Protein AF-A0A846BSW0-F1 (afdb_monomer_lite)

pLDDT: mean 74.68, std 8.54, range [49.66, 85.69]

Structure (mmCIF, N/CA/C/O backbone):
data_AF-A0A846BSW0-F1
#
_entry.id   AF-A0A846BSW0-F1
#
loop_
_atom_site.group_PDB
_atom_site.id
_atom_site.type_symbol
_atom_site.label_atom_id
_atom_site.label_alt_id
_atom_site.label_comp_id
_atom_site.label_asym_id
_atom_site.label_entity_id
_atom_site.label_seq_id
_atom_site.pdbx_PDB_ins_code
_atom_site.Cartn_x
_atom_site.Cartn_y
_atom_site.Cartn_z
_atom_site.occupancy
_atom_site.B_iso_or_equiv
_atom_site.auth_seq_id
_atom_site.auth_comp_id
_atom_site.auth_asym_id
_atom_site.auth_atom_id
_atom_site.pdbx_PDB_model_num
ATOM 1 N N . ARG A 1 1 ? -16.294 6.559 20.184 1.00 50.53 1 ARG A N 1
ATOM 2 C CA . ARG A 1 1 ? -17.131 6.047 19.072 1.00 50.53 1 ARG A CA 1
ATOM 3 C C . ARG A 1 1 ? -16.249 5.956 17.833 1.00 50.53 1 ARG A C 1
ATOM 5 O O . ARG A 1 1 ? -15.918 7.000 17.283 1.00 50.53 1 ARG A O 1
ATOM 12 N N . GLY A 1 2 ? -15.788 4.761 17.455 1.00 58.66 2 GLY A N 1
ATOM 13 C CA . GLY A 1 2 ? -15.038 4.580 16.209 1.00 58.66 2 GLY A CA 1
ATOM 14 C C . GLY A 1 2 ? -15.957 4.870 15.024 1.00 58.66 2 GLY A C 1
ATOM 15 O O . GLY A 1 2 ? -16.992 4.228 14.886 1.00 58.66 2 GLY A O 1
ATOM 16 N N . ASN A 1 3 ? -15.654 5.895 14.225 1.00 73.44 3 ASN A N 1
ATOM 17 C CA . ASN A 1 3 ? -16.522 6.313 13.127 1.00 73.44 3 ASN A CA 1
ATOM 18 C C . ASN A 1 3 ? -16.102 5.568 11.843 1.00 73.44 3 ASN A C 1
ATOM 20 O O . ASN A 1 3 ? -15.028 5.858 11.307 1.00 73.44 3 ASN A O 1
ATOM 24 N N . PRO A 1 4 ? -16.905 4.624 11.316 1.00 67.75 4 PRO A N 1
ATOM 25 C CA . PRO A 1 4 ? -16.520 3.789 10.172 1.00 67.75 4 PRO A CA 1
ATOM 26 C C . PRO A 1 4 ? -16.230 4.605 8.901 1.00 67.75 4 PRO A C 1
ATOM 28 O O . PRO A 1 4 ? -15.460 4.171 8.043 1.00 67.75 4 PRO A O 1
ATOM 31 N N . LYS A 1 5 ? -16.784 5.822 8.796 1.00 70.00 5 LYS A N 1
ATOM 32 C CA . LYS A 1 5 ? -16.469 6.766 7.713 1.00 70.00 5 LYS A CA 1
ATOM 33 C C . LYS A 1 5 ? -15.022 7.267 7.772 1.00 70.00 5 LYS A C 1
ATOM 35 O O . LYS A 1 5 ? -14.373 7.353 6.733 1.00 70.00 5 LYS A O 1
ATOM 40 N N . ALA A 1 6 ? -14.502 7.544 8.969 1.00 73.69 6 ALA A N 1
ATOM 41 C CA . ALA A 1 6 ? -13.117 7.978 9.149 1.00 73.69 6 ALA A CA 1
ATOM 42 C C . ALA A 1 6 ? -12.137 6.850 8.795 1.00 73.69 6 ALA A C 1
ATOM 44 O O . ALA A 1 6 ? -11.134 7.092 8.132 1.00 73.69 6 ALA A O 1
ATOM 45 N N . MET A 1 7 ? -12.474 5.605 9.146 1.00 70.44 7 MET A N 1
ATOM 46 C CA . MET A 1 7 ? -11.642 4.440 8.839 1.00 70.44 7 MET A CA 1
ATOM 47 C C . MET A 1 7 ? -11.442 4.254 7.330 1.00 70.44 7 MET A C 1
ATOM 49 O O . MET A 1 7 ? -10.307 4.171 6.863 1.00 70.44 7 MET A O 1
ATOM 53 N N . LYS A 1 8 ? -12.527 4.290 6.542 1.00 71.75 8 LYS A N 1
ATOM 54 C CA . LYS A 1 8 ? -12.436 4.199 5.073 1.00 71.75 8 LYS A CA 1
ATOM 55 C C . LYS A 1 8 ? -11.574 5.312 4.469 1.00 71.75 8 LYS A C 1
ATOM 57 O O . LYS A 1 8 ? -10.785 5.042 3.568 1.00 71.75 8 LYS A O 1
ATOM 62 N N . ALA A 1 9 ? -11.690 6.539 4.980 1.00 77.88 9 ALA A N 1
ATOM 63 C CA . ALA A 1 9 ? -10.892 7.669 4.507 1.00 77.88 9 ALA A CA 1
ATOM 64 C C . ALA A 1 9 ? -9.388 7.485 4.788 1.00 77.88 9 ALA A C 1
ATOM 66 O O . ALA A 1 9 ? -8.562 7.783 3.926 1.00 77.88 9 ALA A O 1
ATOM 67 N N . VAL A 1 10 ? -9.031 6.946 5.960 1.00 78.81 10 VAL A N 1
ATOM 68 C CA . VAL A 1 10 ? -7.635 6.654 6.332 1.00 78.81 10 VAL A CA 1
ATOM 69 C C . VAL A 1 10 ? -7.033 5.597 5.411 1.00 78.81 10 VAL A C 1
ATOM 71 O O . VAL A 1 10 ? -5.933 5.787 4.901 1.00 78.81 10 VAL A O 1
ATOM 74 N N . ILE A 1 11 ? -7.775 4.525 5.142 1.00 75.88 11 ILE A N 1
ATOM 75 C CA . ILE A 1 11 ? -7.336 3.433 4.268 1.00 75.88 11 ILE A CA 1
ATOM 76 C C . ILE A 1 11 ? -7.127 3.924 2.835 1.00 75.88 11 ILE A C 1
ATOM 78 O O . ILE A 1 11 ? -6.060 3.717 2.266 1.00 75.88 11 ILE A O 1
ATOM 82 N N . PHE A 1 12 ? -8.098 4.651 2.275 1.00 77.38 12 PHE A N 1
ATOM 83 C CA . PHE A 1 12 ? -7.997 5.172 0.911 1.00 77.38 12 PHE A CA 1
ATOM 84 C C . PHE A 1 12 ? -6.821 6.151 0.753 1.00 77.38 12 PHE A C 1
ATOM 86 O O . PHE A 1 12 ? -6.093 6.117 -0.242 1.00 77.38 12 PHE A O 1
ATOM 93 N N . ARG A 1 13 ? -6.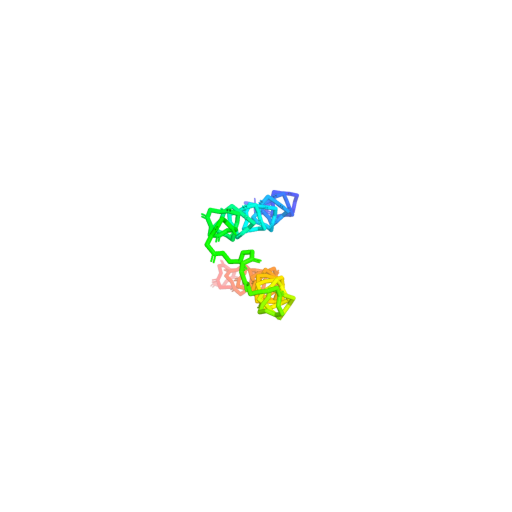587 6.995 1.769 1.00 78.75 13 ARG A N 1
ATOM 94 C CA . ARG A 1 13 ? -5.424 7.889 1.820 1.00 78.75 13 ARG A CA 1
ATOM 95 C C . ARG A 1 13 ? -4.115 7.107 1.900 1.00 78.75 13 ARG A C 1
ATOM 97 O O . ARG A 1 13 ? -3.179 7.463 1.192 1.00 78.75 13 ARG A O 1
ATOM 104 N N . ALA A 1 14 ? -4.041 6.073 2.736 1.00 80.19 14 ALA A N 1
ATOM 105 C CA . ALA A 1 14 ? -2.836 5.272 2.923 1.00 80.19 14 ALA A CA 1
ATOM 106 C C . ALA A 1 14 ? -2.446 4.522 1.644 1.00 80.19 14 ALA A C 1
ATOM 108 O O . ALA A 1 14 ? -1.307 4.639 1.205 1.00 80.19 14 ALA A O 1
ATOM 109 N N . THR A 1 15 ? -3.389 3.842 0.986 1.00 79.81 15 THR A N 1
ATOM 110 C CA . THR A 1 15 ? -3.128 3.124 -0.273 1.00 79.81 15 THR A CA 1
ATOM 111 C C . THR A 1 15 ? -2.576 4.053 -1.345 1.00 79.81 15 THR A C 1
ATOM 113 O O . THR A 1 15 ? -1.541 3.766 -1.946 1.00 79.81 15 THR A O 1
ATOM 116 N N . ARG A 1 16 ? -3.229 5.204 -1.549 1.00 77.62 16 ARG A N 1
ATOM 117 C CA . ARG A 1 16 ? -2.747 6.230 -2.476 1.00 77.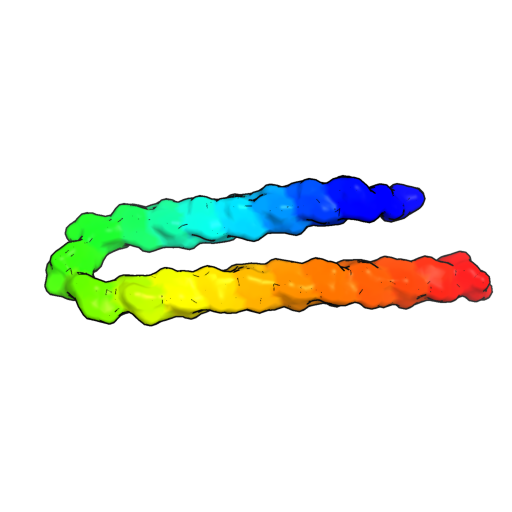62 16 ARG A CA 1
ATOM 118 C C . ARG A 1 16 ? -1.344 6.685 -2.107 1.00 77.62 16 ARG A C 1
ATOM 120 O O . ARG A 1 16 ? -0.497 6.788 -2.982 1.00 77.62 16 ARG A O 1
ATOM 127 N N . HIS A 1 17 ? -1.114 6.966 -0.829 1.00 82.69 17 HIS A N 1
ATOM 128 C CA . HIS A 1 17 ? 0.152 7.508 -0.371 1.00 82.69 17 HIS A CA 1
ATOM 129 C C . HIS A 1 17 ? 1.310 6.545 -0.628 1.00 82.69 17 HIS A C 1
ATOM 131 O O . HIS A 1 17 ? 2.321 6.976 -1.170 1.00 82.69 17 HIS A O 1
ATOM 137 N N . VAL A 1 18 ? 1.126 5.257 -0.319 1.00 79.50 18 VAL A N 1
ATOM 138 C CA . VAL A 1 18 ? 2.146 4.221 -0.524 1.00 79.50 18 VAL A CA 1
ATOM 139 C C . VAL A 1 18 ? 2.408 3.978 -2.013 1.00 79.50 18 VAL A C 1
ATOM 141 O O . VAL A 1 18 ? 3.561 3.865 -2.418 1.00 79.50 18 VAL A O 1
ATOM 144 N N . LEU A 1 19 ? 1.363 3.984 -2.850 1.00 81.12 19 LEU A N 1
ATOM 145 C CA . LEU A 1 19 ? 1.526 3.943 -4.307 1.00 81.12 19 LEU A CA 1
ATOM 146 C C . LEU A 1 19 ? 2.390 5.107 -4.802 1.00 81.12 19 LEU A C 1
ATOM 148 O O . LEU A 1 19 ? 3.314 4.898 -5.584 1.00 81.12 19 LEU A O 1
ATOM 152 N N . THR A 1 20 ? 2.122 6.328 -4.334 1.00 83.56 20 THR A N 1
ATOM 153 C CA . THR A 1 20 ? 2.873 7.516 -4.755 1.00 83.56 20 THR A CA 1
ATOM 154 C C . THR A 1 20 ? 4.333 7.463 -4.310 1.00 83.56 20 THR A C 1
ATOM 156 O O . THR A 1 20 ? 5.204 7.775 -5.115 1.00 83.56 20 THR A O 1
ATOM 159 N N . THR A 1 21 ? 4.639 7.039 -3.081 1.00 83.69 21 THR A N 1
ATOM 160 C CA . THR A 1 21 ? 6.033 6.919 -2.619 1.00 83.69 21 THR A CA 1
ATOM 161 C C . THR A 1 21 ? 6.787 5.829 -3.356 1.00 83.69 21 THR A C 1
ATOM 163 O O . THR A 1 21 ? 7.915 6.075 -3.768 1.00 83.69 21 THR A O 1
ATOM 166 N N . SER A 1 22 ? 6.173 4.672 -3.606 1.00 80.50 22 SER A N 1
ATOM 167 C CA . SER A 1 22 ? 6.811 3.630 -4.410 1.00 80.50 22 SER A CA 1
ATOM 168 C C . SER A 1 22 ? 7.082 4.095 -5.833 1.00 80.50 22 SER A C 1
ATOM 170 O O . SER A 1 22 ? 8.198 3.926 -6.313 1.00 80.50 22 SER A O 1
ATOM 172 N N . ILE A 1 23 ? 6.101 4.738 -6.477 1.00 79.94 23 ILE A N 1
ATOM 173 C CA . ILE A 1 23 ? 6.282 5.337 -7.803 1.00 79.94 23 ILE A CA 1
ATOM 174 C C . ILE A 1 23 ? 7.414 6.355 -7.764 1.00 79.94 23 ILE A C 1
ATOM 176 O O . ILE A 1 23 ? 8.211 6.366 -8.685 1.00 79.94 23 ILE A O 1
ATOM 180 N N . THR A 1 24 ? 7.535 7.169 -6.715 1.00 79.56 24 THR A N 1
ATOM 181 C CA . THR A 1 24 ? 8.596 8.177 -6.625 1.00 79.56 24 THR A CA 1
ATOM 182 C C . THR A 1 24 ? 9.978 7.572 -6.379 1.00 79.56 24 THR A C 1
ATOM 184 O O . THR A 1 24 ? 10.951 8.068 -6.937 1.00 79.56 24 THR A O 1
ATOM 187 N N . THR A 1 25 ? 10.093 6.505 -5.580 1.00 77.19 25 THR A N 1
ATOM 188 C CA . THR A 1 25 ? 11.363 5.791 -5.371 1.00 77.19 25 THR A CA 1
ATOM 189 C C . THR A 1 25 ? 11.822 5.196 -6.686 1.00 77.19 25 THR A C 1
ATOM 191 O O . THR A 1 25 ? 12.924 5.452 -7.152 1.00 77.19 25 THR A O 1
ATOM 194 N N . VAL A 1 26 ? 10.919 4.461 -7.318 1.00 74.88 26 VAL A N 1
ATOM 195 C CA . VAL A 1 26 ? 11.118 3.845 -8.616 1.00 74.88 26 VAL A CA 1
ATOM 196 C C . VAL A 1 26 ? 11.455 4.938 -9.648 1.00 74.88 26 VAL A C 1
ATOM 198 O O . VAL A 1 26 ? 12.491 4.848 -10.297 1.00 74.88 26 VAL A O 1
ATOM 201 N N . ALA A 1 27 ? 10.708 6.048 -9.683 1.00 76.56 27 ALA A N 1
ATOM 202 C CA . ALA A 1 27 ? 10.959 7.221 -10.525 1.00 76.56 27 ALA A CA 1
ATOM 203 C C . ALA A 1 27 ? 12.343 7.851 -10.324 1.00 76.56 27 ALA A C 1
ATOM 205 O O . ALA A 1 27 ? 12.988 8.227 -11.298 1.00 76.56 27 ALA A O 1
ATOM 206 N N . GLY A 1 28 ? 12.829 7.927 -9.084 1.00 76.31 28 GLY A N 1
ATOM 207 C CA . GLY A 1 28 ? 14.168 8.427 -8.766 1.00 76.31 28 GLY A CA 1
ATOM 208 C C . GLY A 1 28 ? 15.292 7.528 -9.286 1.00 76.31 28 GLY A C 1
ATOM 209 O O . GLY A 1 28 ? 16.368 8.023 -9.609 1.00 76.31 28 GLY A O 1
ATOM 210 N N . PHE A 1 29 ? 15.031 6.226 -9.435 1.00 69.50 29 PHE A N 1
ATOM 211 C CA . PHE A 1 29 ? 15.971 5.271 -10.0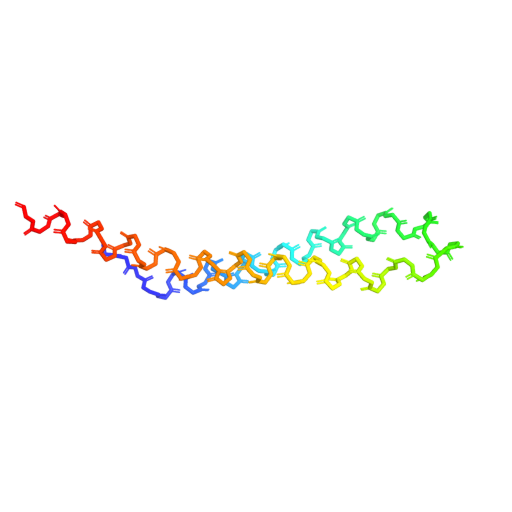23 1.00 69.50 29 PHE A CA 1
ATOM 212 C C . PHE A 1 29 ? 15.733 5.010 -11.527 1.00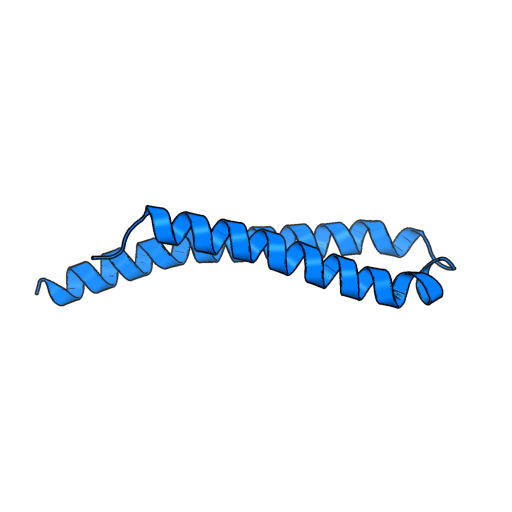 69.50 29 PHE A C 1
ATOM 214 O O . PHE A 1 29 ? 16.604 4.410 -12.157 1.00 69.50 29 PHE A O 1
ATOM 221 N N . ILE A 1 30 ? 14.634 5.499 -12.136 1.00 74.12 30 ILE A N 1
ATOM 222 C CA . ILE A 1 30 ? 14.385 5.479 -13.601 1.00 74.12 30 ILE A CA 1
ATOM 223 C C . ILE A 1 30 ? 15.633 5.843 -14.412 1.00 74.12 30 ILE A C 1
ATOM 225 O O . ILE A 1 30 ? 15.981 5.066 -15.304 1.00 74.12 30 ILE A O 1
ATOM 229 N N . PRO A 1 31 ? 16.335 6.964 -14.140 1.00 62.12 31 PRO A N 1
ATOM 230 C CA . PRO A 1 31 ? 17.464 7.365 -14.978 1.00 62.12 31 PRO A CA 1
ATOM 231 C C . PRO A 1 31 ? 18.623 6.353 -14.994 1.00 62.12 31 PRO A C 1
ATOM 233 O O . PRO A 1 31 ? 19.338 6.284 -15.986 1.00 62.12 31 PRO A O 1
ATOM 236 N N . LEU A 1 32 ? 18.786 5.521 -13.957 1.00 64.31 32 LEU A N 1
ATOM 237 C CA . LEU A 1 32 ? 19.799 4.452 -13.905 1.00 64.31 32 LEU A CA 1
ATOM 238 C C . LEU A 1 32 ? 19.305 3.118 -14.481 1.00 64.31 32 LEU A C 1
ATOM 240 O O . LEU A 1 32 ? 20.094 2.232 -14.799 1.00 64.31 32 LEU A O 1
ATOM 244 N N . LEU A 1 33 ? 17.991 2.962 -14.595 1.00 60.81 33 LEU A N 1
ATOM 245 C CA . LEU A 1 33 ? 17.330 1.694 -14.853 1.00 60.81 33 LEU A CA 1
ATOM 246 C C . LEU A 1 33 ? 16.770 1.557 -16.280 1.00 60.81 33 LEU A C 1
ATOM 248 O O . LEU A 1 33 ? 16.483 0.440 -16.704 1.00 60.81 33 LEU A O 1
ATOM 252 N N . LEU A 1 34 ? 16.682 2.645 -17.055 1.00 60.62 34 LEU A N 1
ATOM 253 C CA . LEU A 1 34 ? 16.336 2.618 -18.488 1.00 60.62 34 LEU A CA 1
ATOM 254 C C . LEU A 1 34 ? 17.330 1.816 -19.349 1.00 60.62 34 LEU A C 1
ATOM 256 O O . LEU A 1 34 ? 16.988 1.410 -20.455 1.00 60.62 34 LEU A O 1
ATOM 260 N N . LEU A 1 35 ? 18.524 1.515 -18.830 1.00 62.88 35 LEU A N 1
ATOM 261 C CA . LEU A 1 35 ? 19.455 0.573 -19.456 1.00 62.88 35 LEU A CA 1
ATOM 262 C C . LEU A 1 35 ? 19.041 -0.910 -19.285 1.00 62.88 35 LEU A C 1
ATOM 264 O O . LEU A 1 35 ? 19.643 -1.776 -19.916 1.00 62.88 35 LEU A O 1
ATOM 268 N N . ARG A 1 36 ? 18.038 -1.239 -18.448 1.00 57.38 36 ARG A N 1
ATOM 269 C CA . ARG A 1 36 ? 17.579 -2.618 -18.175 1.00 57.38 36 ARG A CA 1
ATOM 270 C C . ARG A 1 36 ? 16.054 -2.688 -17.958 1.00 57.38 36 ARG A C 1
ATOM 272 O O . ARG A 1 36 ? 15.567 -2.731 -16.829 1.00 57.38 36 ARG A O 1
ATOM 279 N N . SER A 1 37 ? 15.300 -2.733 -19.054 1.00 61.66 37 SER A N 1
ATOM 280 C CA . SER A 1 37 ? 13.830 -2.638 -19.100 1.00 61.66 37 SER A CA 1
ATOM 281 C C . SER A 1 37 ? 13.059 -3.830 -18.512 1.00 61.66 37 SER A C 1
ATOM 283 O O . SER A 1 37 ? 11.955 -3.645 -18.003 1.00 61.66 37 SER A O 1
ATOM 285 N N . ASP A 1 38 ? 13.621 -5.041 -18.519 1.00 67.38 38 ASP A N 1
ATOM 286 C CA . ASP A 1 38 ? 12.878 -6.254 -18.122 1.00 67.38 38 ASP A CA 1
ATOM 287 C C . ASP A 1 38 ? 12.679 -6.411 -16.607 1.00 67.38 38 ASP A C 1
ATOM 289 O O . ASP A 1 38 ? 11.812 -7.157 -16.154 1.00 67.38 38 ASP A O 1
ATOM 293 N N . PHE A 1 39 ? 13.446 -5.685 -15.789 1.0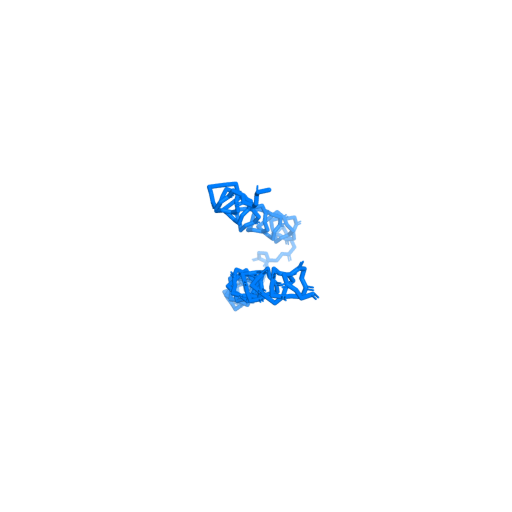0 68.06 39 PHE A N 1
ATOM 294 C CA . PHE A 1 39 ? 13.400 -5.835 -14.330 1.00 68.06 39 PHE A CA 1
ATOM 295 C C . PHE A 1 39 ? 12.203 -5.120 -13.670 1.00 68.06 39 PHE A C 1
ATOM 297 O O . PHE A 1 39 ? 11.887 -5.355 -12.507 1.00 68.06 39 PHE A O 1
ATOM 304 N N . TRP A 1 40 ? 11.51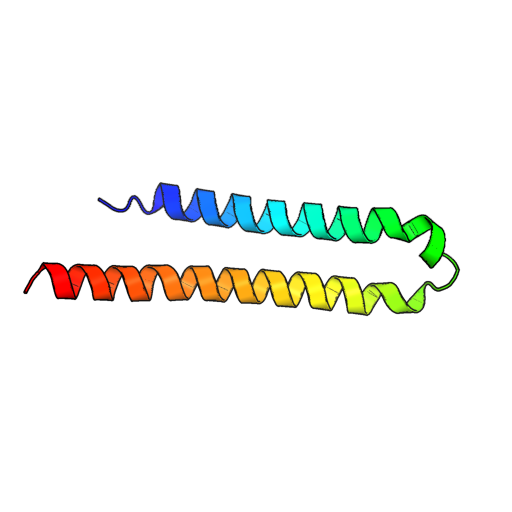6 -4.242 -14.401 1.00 67.25 40 TRP A N 1
ATOM 305 C CA . TRP A 1 40 ? 10.563 -3.281 -13.838 1.00 67.25 40 TRP A CA 1
ATOM 306 C C . TRP A 1 40 ? 9.146 -3.796 -13.649 1.00 67.25 40 TRP A C 1
ATOM 308 O O . TRP A 1 40 ? 8.494 -3.485 -12.651 1.00 67.25 40 TRP A O 1
ATOM 318 N N . SER A 1 41 ? 8.684 -4.607 -14.594 1.00 71.75 41 SER A N 1
ATOM 319 C CA . SER A 1 41 ? 7.362 -5.225 -14.550 1.00 71.75 41 SER A CA 1
ATOM 320 C C . SER A 1 41 ? 7.140 -6.072 -13.279 1.00 71.75 41 SER A C 1
ATOM 322 O O . SER A 1 41 ? 6.158 -5.826 -12.569 1.00 71.75 41 SER A O 1
ATOM 324 N N . PRO A 1 42 ? 8.059 -6.986 -12.886 1.00 77.25 42 PRO A N 1
ATOM 325 C CA . PRO A 1 42 ? 7.882 -7.757 -11.652 1.00 77.25 42 PRO A CA 1
ATOM 326 C C . PRO A 1 42 ? 7.977 -6.886 -10.391 1.00 77.25 42 PRO A C 1
ATOM 328 O O . PRO A 1 42 ? 7.292 -7.153 -9.406 1.00 77.25 42 PRO A O 1
ATOM 331 N N . LEU A 1 43 ? 8.767 -5.811 -10.417 1.00 75.62 43 LEU A N 1
ATOM 332 C CA . LEU A 1 43 ? 8.960 -4.915 -9.274 1.00 75.62 43 LEU A CA 1
ATOM 333 C C . LEU A 1 43 ? 7.684 -4.118 -8.964 1.00 75.62 43 LEU A C 1
ATOM 335 O O . LEU A 1 43 ? 7.259 -4.047 -7.810 1.00 75.62 43 LEU A O 1
ATOM 339 N N . ALA A 1 44 ? 7.024 -3.592 -9.999 1.00 76.75 44 ALA A N 1
ATOM 340 C CA . ALA A 1 44 ? 5.741 -2.908 -9.860 1.00 76.75 44 ALA A CA 1
ATOM 341 C C . ALA A 1 44 ? 4.661 -3.842 -9.289 1.00 76.75 44 ALA A C 1
ATOM 343 O O . ALA A 1 44 ? 3.941 -3.467 -8.364 1.00 76.75 44 ALA A O 1
ATOM 344 N N . ILE A 1 45 ? 4.589 -5.078 -9.789 1.00 80.19 45 ILE A N 1
ATOM 345 C CA . ILE A 1 45 ? 3.620 -6.081 -9.332 1.00 80.19 45 ILE A CA 1
ATOM 346 C C . ILE A 1 45 ? 3.881 -6.500 -7.881 1.00 80.19 45 ILE A C 1
ATOM 348 O O . ILE A 1 45 ? 2.934 -6.563 -7.099 1.00 80.19 45 ILE A O 1
ATOM 352 N N . CYS A 1 46 ? 5.138 -6.716 -7.480 1.00 84.44 46 CYS A N 1
ATOM 353 C CA . CYS A 1 46 ? 5.491 -7.029 -6.092 1.00 84.44 46 CYS A CA 1
ATOM 354 C C . CYS A 1 46 ? 5.088 -5.913 -5.126 1.00 84.44 46 CYS A C 1
ATOM 356 O O . CYS A 1 46 ? 4.558 -6.187 -4.052 1.00 84.44 46 CYS A O 1
ATOM 358 N N . VAL A 1 47 ? 5.302 -4.653 -5.505 1.00 81.56 47 VAL A N 1
ATOM 359 C CA . VAL A 1 47 ? 4.921 -3.503 -4.679 1.00 81.56 47 VAL A CA 1
ATOM 360 C C . VAL A 1 47 ? 3.406 -3.373 -4.596 1.00 81.56 47 VAL A C 1
ATOM 362 O O . VAL A 1 47 ? 2.866 -3.272 -3.499 1.00 81.56 47 VAL A O 1
ATOM 365 N N . VAL A 1 48 ? 2.699 -3.406 -5.727 1.00 81.75 48 VAL A N 1
ATOM 366 C CA . VAL A 1 48 ? 1.232 -3.300 -5.742 1.00 81.75 48 VAL A CA 1
ATOM 367 C C . VAL A 1 48 ? 0.600 -4.463 -4.977 1.00 81.75 48 VAL A C 1
ATOM 369 O O . VAL A 1 48 ? -0.305 -4.242 -4.177 1.00 81.75 48 VAL A O 1
ATOM 372 N N . GLY A 1 49 ? 1.108 -5.682 -5.160 1.00 84.44 49 GLY A N 1
ATOM 373 C CA . GLY A 1 49 ? 0.656 -6.872 -4.444 1.00 84.44 49 GLY A CA 1
ATOM 374 C C . GLY A 1 49 ? 0.975 -6.824 -2.950 1.00 84.44 49 GLY A C 1
ATOM 375 O O . GLY A 1 49 ? 0.099 -7.087 -2.132 1.00 84.44 49 GLY A O 1
ATOM 376 N N . GLY A 1 50 ? 2.192 -6.429 -2.572 1.00 83.12 50 GLY A N 1
ATOM 377 C CA . GLY A 1 50 ? 2.616 -6.331 -1.174 1.00 83.12 50 GLY A CA 1
ATOM 378 C C . GLY A 1 50 ? 1.887 -5.226 -0.414 1.00 83.12 50 GLY A C 1
ATOM 379 O O . GLY A 1 50 ? 1.401 -5.444 0.691 1.00 83.12 50 GLY A O 1
ATOM 380 N N . VAL A 1 51 ? 1.737 -4.052 -1.025 1.00 82.00 51 VAL A N 1
ATOM 381 C CA . VAL A 1 51 ? 1.026 -2.908 -0.441 1.00 82.00 51 VAL A CA 1
ATOM 382 C C . VAL A 1 51 ? -0.476 -3.151 -0.432 1.00 82.00 51 VAL A C 1
ATOM 384 O O . VAL A 1 51 ? -1.130 -2.893 0.577 1.00 82.00 51 VAL A O 1
ATOM 387 N N . GLY A 1 52 ? -1.032 -3.666 -1.529 1.00 82.56 52 GLY A N 1
ATOM 388 C CA . GLY A 1 52 ? -2.437 -4.048 -1.620 1.00 82.56 52 GLY A CA 1
ATOM 389 C C . GLY A 1 52 ? -2.784 -5.113 -0.584 1.00 82.56 52 GLY A C 1
ATOM 390 O O . GLY A 1 52 ? -3.735 -4.934 0.171 1.00 82.56 52 GLY A O 1
ATOM 391 N N . GLY A 1 53 ? -1.957 -6.155 -0.474 1.00 84.69 53 GLY A N 1
ATOM 392 C CA . GLY A 1 53 ? -2.080 -7.219 0.519 1.00 84.69 53 GLY A CA 1
ATOM 393 C C . GLY A 1 53 ? -1.947 -6.714 1.954 1.00 84.69 53 GLY A C 1
ATOM 394 O O . GLY A 1 53 ? -2.813 -7.000 2.774 1.00 84.69 53 GLY A O 1
ATOM 395 N N . ALA A 1 54 ? -0.935 -5.897 2.260 1.00 84.25 54 ALA A N 1
ATOM 396 C CA . ALA A 1 54 ? -0.763 -5.296 3.584 1.00 84.25 54 ALA A CA 1
ATOM 397 C C . ALA A 1 54 ? -1.922 -4.357 3.952 1.00 84.25 54 ALA A C 1
ATOM 399 O O . ALA A 1 54 ? -2.367 -4.343 5.097 1.00 84.25 54 ALA A O 1
ATOM 400 N N . THR A 1 55 ? -2.453 -3.610 2.979 1.00 81.69 55 THR A N 1
ATOM 401 C CA . THR A 1 55 ? -3.628 -2.751 3.175 1.00 81.69 55 THR A CA 1
ATOM 402 C C . THR A 1 55 ? -4.867 -3.592 3.453 1.00 81.69 55 THR A C 1
ATOM 404 O O . THR A 1 55 ? -5.587 -3.285 4.395 1.00 81.69 55 THR A O 1
ATOM 407 N N . LEU A 1 56 ? -5.117 -4.644 2.667 1.00 83.44 56 LEU A N 1
ATOM 408 C CA . LEU A 1 56 ? -6.229 -5.581 2.869 1.00 83.44 56 LEU A CA 1
ATOM 409 C C . LEU A 1 56 ? -6.140 -6.253 4.238 1.00 83.44 56 LEU A C 1
ATOM 411 O O . LEU A 1 56 ? -7.135 -6.324 4.957 1.00 83.44 56 LEU A O 1
ATOM 415 N N . LEU A 1 57 ? -4.936 -6.676 4.621 1.00 85.69 57 LEU A N 1
ATOM 416 C CA . LEU A 1 57 ? -4.676 -7.276 5.918 1.00 85.69 57 LEU A CA 1
ATOM 417 C C . LEU A 1 57 ? -4.925 -6.270 7.044 1.00 85.69 57 LEU A C 1
ATOM 419 O O . LEU A 1 57 ? -5.637 -6.597 7.981 1.00 85.69 57 LEU A O 1
ATOM 423 N N . ALA A 1 58 ? -4.443 -5.029 6.935 1.00 83.94 58 ALA A N 1
ATOM 424 C CA . ALA A 1 58 ? -4.717 -3.974 7.912 1.00 83.94 58 ALA A CA 1
ATOM 425 C C . ALA A 1 58 ? -6.218 -3.642 7.998 1.00 83.94 58 ALA A C 1
ATOM 427 O O . ALA A 1 58 ? -6.771 -3.539 9.090 1.00 83.94 58 ALA A O 1
ATOM 428 N N . LEU A 1 59 ? -6.899 -3.540 6.855 1.00 78.56 59 LEU A N 1
ATOM 429 C CA . LEU A 1 59 ? -8.348 -3.347 6.740 1.00 78.56 59 LEU A CA 1
ATOM 430 C C . LEU A 1 59 ? -9.149 -4.434 7.452 1.00 78.56 59 LEU A C 1
ATOM 432 O O . LEU A 1 59 ? -10.210 -4.131 7.982 1.00 78.56 59 LEU A O 1
ATOM 436 N N . TYR A 1 60 ? -8.672 -5.677 7.414 1.00 82.44 60 TYR A N 1
ATOM 437 C CA . TYR A 1 60 ? -9.329 -6.828 8.028 1.00 82.44 60 TYR A CA 1
ATOM 438 C C . TYR A 1 60 ? -8.946 -6.988 9.506 1.00 82.44 60 TYR A C 1
ATOM 440 O O . TYR A 1 60 ? -9.778 -7.295 10.353 1.00 82.44 60 TYR A O 1
ATOM 448 N N . PHE A 1 61 ? -7.692 -6.708 9.843 1.00 82.94 61 PHE A N 1
ATOM 449 C CA . PHE A 1 61 ? -7.150 -6.851 11.189 1.00 82.94 61 PHE A CA 1
ATOM 450 C C . PHE A 1 61 ? -7.655 -5.761 12.145 1.00 82.94 61 PHE A C 1
ATOM 452 O O . PHE A 1 61 ? -7.982 -6.044 13.296 1.00 82.94 61 PHE A O 1
ATOM 459 N N . VAL A 1 62 ? -7.797 -4.520 11.665 1.00 81.31 62 VAL A N 1
ATOM 460 C CA . VAL A 1 62 ? -8.315 -3.389 12.454 1.00 81.31 62 VAL A CA 1
ATOM 461 C C . VAL A 1 62 ? -9.742 -3.616 12.992 1.00 81.31 62 VAL A C 1
ATOM 463 O O . VAL A 1 62 ? -9.937 -3.406 14.190 1.00 81.31 62 VAL A O 1
ATOM 466 N N . PRO A 1 63 ? -10.751 -4.049 12.205 1.00 74.12 63 PRO A N 1
ATOM 467 C CA . PRO A 1 63 ? -12.080 -4.339 12.737 1.00 74.12 63 PRO A CA 1
ATOM 468 C C . PRO A 1 63 ? -12.079 -5.559 13.662 1.00 74.12 63 PRO A C 1
ATOM 470 O O . PRO A 1 63 ? -12.782 -5.524 14.667 1.00 74.12 63 PRO A O 1
ATOM 473 N N . CYS A 1 64 ? -11.269 -6.592 13.396 1.00 80.69 64 CYS A N 1
ATOM 474 C CA . CYS A 1 64 ? -11.126 -7.730 14.309 1.00 80.69 64 CYS A CA 1
ATOM 475 C C . CYS A 1 64 ? -10.634 -7.291 15.693 1.00 80.69 64 CYS A C 1
ATOM 477 O O . CYS A 1 64 ? -11.236 -7.658 16.699 1.00 80.69 64 CYS A O 1
ATOM 479 N N . ILE A 1 65 ? -9.590 -6.459 15.754 1.00 79.81 65 ILE A N 1
ATOM 480 C CA . ILE A 1 65 ? -9.088 -5.918 17.024 1.00 79.81 65 ILE A CA 1
ATOM 481 C C . ILE A 1 65 ? -10.102 -4.978 17.671 1.00 79.81 65 ILE A C 1
ATOM 483 O O . ILE A 1 65 ? -10.255 -5.003 18.889 1.00 79.81 65 ILE A O 1
ATOM 487 N N . TYR A 1 66 ? -10.805 -4.156 16.889 1.00 76.00 66 TYR A N 1
ATOM 488 C CA . TYR A 1 66 ? -11.819 -3.256 17.434 1.00 76.00 66 TYR A CA 1
ATOM 489 C C . TYR A 1 66 ? -12.963 -4.031 18.099 1.00 76.00 66 TYR A C 1
ATOM 491 O O . TYR A 1 66 ? -13.333 -3.710 19.224 1.00 76.00 66 TYR A O 1
ATOM 499 N N . LEU A 1 67 ? -13.473 -5.079 17.444 1.00 76.69 67 LEU A N 1
ATOM 500 C CA . LEU A 1 67 ? -14.501 -5.957 18.009 1.00 76.69 67 LEU A CA 1
ATOM 501 C C . LEU A 1 67 ? -14.005 -6.643 19.286 1.00 76.69 67 LEU A C 1
ATOM 503 O O . LEU A 1 67 ? -14.731 -6.692 20.274 1.00 76.69 67 LEU A O 1
ATOM 507 N N . LEU A 1 68 ? -12.756 -7.116 19.294 1.00 78.19 68 LEU A N 1
ATOM 508 C CA . LEU A 1 68 ? -12.155 -7.748 20.469 1.00 78.19 68 LEU A CA 1
ATOM 509 C C . LEU A 1 68 ? -11.990 -6.760 21.638 1.00 78.19 68 LEU A C 1
ATOM 511 O O . LEU A 1 68 ? -12.308 -7.078 22.780 1.00 78.19 68 LEU A O 1
ATOM 515 N N . GLY A 1 69 ? -11.522 -5.541 21.360 1.00 75.00 69 GLY A N 1
ATOM 516 C CA . GLY A 1 69 ? -11.363 -4.488 22.362 1.00 75.00 69 GLY A CA 1
ATOM 517 C C . GLY A 1 69 ? -12.698 -3.974 22.903 1.00 75.00 69 GLY A C 1
ATOM 518 O O . GLY A 1 69 ? -12.796 -3.639 24.082 1.00 75.00 69 GLY A O 1
ATOM 519 N N . GLU A 1 70 ? -13.740 -3.942 22.071 1.00 71.50 70 GLU A N 1
ATOM 520 C CA . GLU A 1 70 ? -15.095 -3.598 22.503 1.00 71.50 70 GLU A CA 1
ATOM 521 C C . GLU A 1 70 ? -15.700 -4.705 23.380 1.00 71.50 70 GLU A C 1
ATOM 523 O O . GLU A 1 70 ? -16.315 -4.394 24.395 1.00 71.50 70 GLU A O 1
ATOM 528 N N . GLN A 1 71 ? -15.443 -5.981 23.069 1.00 68.56 71 GLN A N 1
ATOM 529 C CA . GLN A 1 71 ? -15.826 -7.121 23.913 1.00 68.56 71 GLN A CA 1
ATOM 530 C C . GLN A 1 71 ? -15.140 -7.090 25.286 1.00 68.56 71 GLN A C 1
ATOM 532 O O . GLN A 1 71 ? -15.802 -7.309 26.294 1.00 68.56 71 GLN A O 1
ATOM 537 N N . LEU A 1 72 ? -13.845 -6.757 25.344 1.00 69.31 72 LEU A N 1
ATOM 538 C CA . LEU A 1 72 ? -13.102 -6.658 26.608 1.00 69.31 72 LEU A CA 1
ATOM 539 C C . LEU A 1 72 ? -13.512 -5.461 27.470 1.00 69.31 72 LEU A C 1
ATOM 541 O O . LEU A 1 72 ? -13.374 -5.515 28.683 1.00 69.31 72 LEU A O 1
ATOM 545 N N . LYS A 1 73 ? -14.002 -4.374 26.865 1.00 62.06 73 LYS A N 1
ATOM 546 C CA . LYS A 1 73 ? -14.480 -3.197 27.603 1.00 62.06 73 LYS A CA 1
ATOM 547 C C . LYS A 1 73 ? -15.903 -3.370 28.157 1.00 62.06 73 LYS A C 1
ATOM 549 O O . LYS A 1 73 ? -16.311 -2.596 29.017 1.00 62.06 73 LYS A O 1
ATOM 554 N N . ASN A 1 74 ? -16.661 -4.333 27.634 1.00 54.66 74 ASN A N 1
ATOM 555 C CA . ASN A 1 74 ? -18.039 -4.618 28.041 1.00 54.66 74 ASN A CA 1
ATOM 556 C C . ASN A 1 74 ? -18.150 -5.758 29.073 1.00 54.66 74 ASN A C 1
ATOM 558 O O . ASN A 1 74 ? -19.268 -6.171 29.382 1.00 54.66 74 ASN A O 1
ATOM 562 N N . SER A 1 75 ? -17.016 -6.253 29.582 1.00 49.66 75 SER A N 1
ATOM 563 C CA . SER A 1 75 ? -16.913 -7.159 30.731 1.00 49.66 75 SER A CA 1
ATOM 564 C C . SER A 1 75 ? -16.206 -6.466 31.887 1.00 49.66 75 SER A C 1
ATOM 566 O O . SER A 1 75 ? -16.434 -6.936 33.022 1.00 49.66 75 SER A O 1
#

Secondary structure (DSSP, 8-state):
---HHHHHHHHHHHHHHHHHHHHHHHHHHHHHHTT-GGGHHHHHHHHHHHHHHHHHHHHHHHHHHHHHHHHHHT-

Sequence (75 aa):
RGNPKAMKAVIFRATRHVLTTSITTVAGFIPLLLLRSDFWSPLAICVVGGVGGATLLALYFVPCIYLLGEQLKNS

Radius of gyration: 17.78 Å; chains: 1; bounding box: 38×16×50 Å

Foldseek 3Di:
DPDVVVVVVVLVVQLVVQLVVLCVVVVVCVVVCVVPPPVVVVVNVCSNCVSVVVSVCCVVVVVVVVVVVVVVVVD